Protein AF-A0A353X1M5-F1 (afdb_monomer_lite)

Secondary structure (DSSP, 8-state):
--HHHHHHHHHHHHTSHHHHHHHHHHHHHHHHHHHHHHHHHHHHHHTTSSPPPTT-GGGT-GGGGGHHHHHHHHHHHHHHHHHHTTS-HHHHHHHHHHHHHHHHHHHHHHHHTT----TTTTTT-HHHHHHHHHHHHHHHHHHHHHHHHHHHHHHHHHHHHHHHHHHHHHHTS----

pLDDT: mean 77.92, std 10.85, range [46.09, 96.62]

Radius of gyration: 25.02 Å; chains: 1; bounding box: 67×31×88 Å

Foldseek 3Di:
DVVVVVVVVVVCCLLDPVNLVVLVVVLQVVLVVQLVVLLVQLVCVVVVVDPDDPPCLLSPDNLSSNLRSLVSVLVSLVSVLVSCVVPDPVVNVVSVVVSVVSVLVSVLSNLVSVQDPPPVCNCVDPSNVVSVVSVVVVVVVVVVVVVVVVVVVVVVVVVVVVVVVVVVVVVVDPPPD

Sequence (177 aa):
MKFKAFGRRYYNFLLSEKAQKNSEKWIIIISIASFLIHLGVIALIDLEIILQGSDYDLLADPIAAIYTPFSFILLYEVYLLIYYLPKSITTYIIKQYEIITLIVIRRIFKDLSKLDLTLDAWLLNDFNQQFVADILTTVLLFFFIWLFNRKKAETVSDKMEIEGFSDNLKVFRPSSD

Structure (mmCIF, N/CA/C/O backbone):
data_AF-A0A353X1M5-F1
#
_entry.id   AF-A0A353X1M5-F1
#
loop_
_atom_site.group_PDB
_atom_site.id
_atom_site.type_symbol
_atom_site.label_atom_id
_atom_site.label_alt_id
_atom_site.label_comp_id
_atom_site.label_asym_id
_atom_site.label_entity_id
_atom_site.label_seq_id
_atom_site.pdbx_PDB_ins_code
_atom_site.Cartn_x
_atom_site.Cartn_y
_atom_site.Cartn_z
_atom_site.occupancy
_atom_site.B_iso_or_equiv
_atom_site.auth_seq_id
_atom_site.auth_comp_id
_atom_site.auth_asym_id
_atom_site.auth_atom_id
_atom_site.pdbx_PDB_model_num
ATOM 1 N N . MET A 1 1 ? -43.517 -0.874 -0.585 1.00 49.97 1 MET A N 1
ATOM 2 C CA . MET A 1 1 ? -43.089 -1.665 0.600 1.00 49.97 1 MET A CA 1
ATOM 3 C C . MET A 1 1 ? -42.042 -2.762 0.316 1.00 49.97 1 MET A C 1
ATOM 5 O O . MET A 1 1 ? -41.284 -3.075 1.224 1.00 49.97 1 MET A O 1
ATOM 9 N N . LYS A 1 2 ? -41.919 -3.312 -0.909 1.00 46.09 2 LYS A N 1
ATOM 10 C CA . LYS A 1 2 ? -40.975 -4.413 -1.230 1.00 46.09 2 LYS A CA 1
ATOM 11 C C . LYS A 1 2 ? -39.480 -4.016 -1.306 1.00 46.09 2 LYS A C 1
ATOM 13 O O . LYS A 1 2 ? -38.626 -4.822 -0.957 1.00 46.09 2 LYS A O 1
ATOM 18 N N . PHE A 1 3 ? -39.155 -2.762 -1.639 1.00 48.94 3 PHE A N 1
ATOM 19 C CA . PHE A 1 3 ? -37.763 -2.279 -1.751 1.00 48.94 3 PHE A CA 1
ATOM 20 C C . PHE A 1 3 ? -37.003 -2.239 -0.405 1.00 48.94 3 PHE A C 1
ATOM 22 O O . PHE A 1 3 ? -35.846 -2.641 -0.324 1.00 48.94 3 PHE A O 1
ATOM 29 N N . LYS A 1 4 ? -37.677 -1.853 0.693 1.00 49.34 4 LYS A N 1
ATOM 30 C CA . LYS A 1 4 ? -37.089 -1.835 2.053 1.00 49.34 4 LYS A CA 1
ATOM 31 C C . LYS A 1 4 ? -36.844 -3.238 2.639 1.00 49.34 4 LYS A C 1
ATOM 33 O O . LYS A 1 4 ? -36.096 -3.375 3.605 1.00 49.34 4 LYS A O 1
ATOM 38 N N . ALA A 1 5 ? -37.498 -4.275 2.112 1.00 57.28 5 ALA A N 1
ATOM 39 C CA . ALA A 1 5 ? -37.300 -5.661 2.547 1.00 57.28 5 ALA A CA 1
ATOM 40 C C . ALA A 1 5 ? -36.106 -6.316 1.832 1.00 57.28 5 ALA A C 1
ATOM 42 O O . ALA A 1 5 ? -35.341 -7.042 2.461 1.00 57.28 5 ALA A O 1
ATOM 43 N N . PHE A 1 6 ? -35.904 -5.993 0.549 1.00 5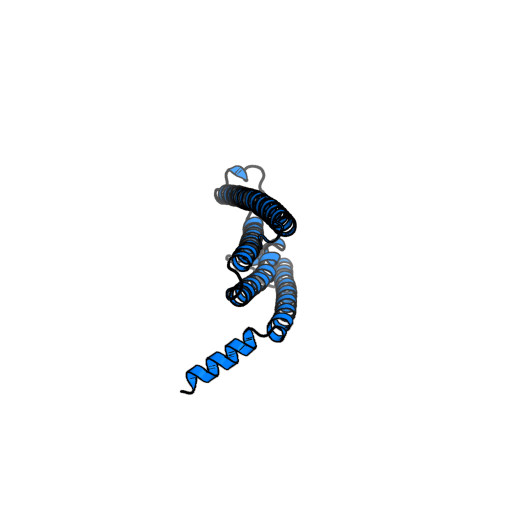5.78 6 PHE A N 1
ATOM 44 C CA . PHE A 1 6 ? -34.761 -6.470 -0.232 1.00 55.78 6 PHE A CA 1
ATOM 45 C C . PHE A 1 6 ? -33.432 -5.921 0.306 1.00 55.78 6 PHE A C 1
ATOM 47 O O . PHE A 1 6 ? -32.512 -6.692 0.568 1.00 55.78 6 PHE A O 1
ATOM 54 N N . GLY A 1 7 ? -33.374 -4.612 0.593 1.00 60.88 7 GLY A N 1
ATOM 55 C CA . GLY A 1 7 ? -32.183 -3.974 1.166 1.00 60.88 7 GLY A CA 1
ATOM 56 C C . GLY A 1 7 ? -31.765 -4.565 2.517 1.00 60.88 7 GLY A C 1
ATOM 57 O O . GLY A 1 7 ? -30.589 -4.832 2.725 1.00 60.88 7 GLY A O 1
ATOM 58 N N . ARG A 1 8 ? -32.723 -4.874 3.406 1.00 59.44 8 ARG A N 1
ATOM 59 C CA . ARG A 1 8 ? -32.434 -5.515 4.705 1.00 59.44 8 ARG A CA 1
ATOM 60 C C . ARG A 1 8 ? -31.914 -6.945 4.574 1.00 59.44 8 ARG A C 1
ATOM 62 O O . ARG A 1 8 ? -31.058 -7.351 5.351 1.00 59.44 8 ARG A O 1
ATOM 69 N N . ARG A 1 9 ? -32.395 -7.705 3.588 1.00 60.50 9 ARG A N 1
ATOM 70 C CA . ARG A 1 9 ? -31.927 -9.077 3.345 1.00 60.50 9 ARG A CA 1
ATOM 71 C C . ARG A 1 9 ? -30.509 -9.097 2.773 1.00 60.50 9 ARG A C 1
ATOM 73 O O . ARG A 1 9 ? -29.708 -9.917 3.205 1.00 60.50 9 ARG A O 1
ATOM 80 N N . TYR A 1 10 ? -30.194 -8.175 1.862 1.00 62.44 10 TYR A N 1
ATOM 81 C CA . TYR A 1 10 ? -28.847 -8.023 1.303 1.00 62.44 10 TYR A CA 1
ATOM 82 C C . TYR A 1 10 ? -27.854 -7.500 2.349 1.00 62.44 10 TYR A C 1
ATOM 84 O O . TYR A 1 10 ? -26.753 -8.023 2.463 1.00 62.44 10 TYR A O 1
ATOM 92 N N . TYR A 1 11 ? -28.276 -6.538 3.173 1.00 63.78 11 TYR A N 1
ATOM 93 C CA . TYR A 1 11 ? -27.485 -5.995 4.279 1.00 63.78 11 TYR A CA 1
ATOM 94 C C . TYR A 1 11 ? -27.126 -7.069 5.316 1.00 63.78 11 TYR A C 1
ATOM 96 O O . TYR A 1 11 ? -25.955 -7.255 5.627 1.00 63.78 11 TYR A O 1
ATOM 104 N N . ASN A 1 12 ? -28.108 -7.852 5.775 1.00 66.50 12 ASN A N 1
ATOM 105 C CA . ASN A 1 12 ? -27.865 -8.929 6.741 1.00 66.50 12 ASN A CA 1
ATOM 106 C C . ASN A 1 12 ? -27.037 -10.080 6.155 1.00 66.50 12 ASN A C 1
ATOM 108 O O . ASN A 1 12 ? -26.335 -10.766 6.891 1.00 66.50 12 ASN A O 1
ATOM 112 N N . PHE A 1 13 ? -27.117 -10.306 4.841 1.00 68.12 13 PHE A N 1
ATOM 113 C CA . PHE A 1 13 ? -26.288 -11.297 4.167 1.00 68.12 13 PHE A CA 1
ATOM 114 C C . PHE A 1 13 ? -24.838 -10.811 4.046 1.00 68.12 13 PHE A C 1
ATOM 116 O O . PHE A 1 13 ? -23.941 -11.519 4.496 1.00 68.12 13 PHE A O 1
ATOM 123 N N . LEU A 1 14 ? -24.614 -9.593 3.534 1.00 67.38 14 LEU A N 1
ATOM 124 C CA . LEU A 1 14 ? -23.284 -8.994 3.349 1.00 67.38 14 LEU A CA 1
ATOM 125 C C . LEU A 1 14 ? -22.546 -8.709 4.665 1.00 67.38 14 LEU A C 1
ATOM 127 O O . LEU A 1 14 ? -21.319 -8.727 4.673 1.00 67.38 14 LEU A O 1
ATOM 131 N N . LEU A 1 15 ? -23.273 -8.461 5.758 1.00 70.44 15 LEU A N 1
ATOM 132 C CA . LEU A 1 15 ? -22.717 -8.185 7.089 1.00 70.44 15 LEU A CA 1
ATOM 133 C C . LEU A 1 15 ? -22.814 -9.372 8.055 1.00 70.44 15 LEU A C 1
ATOM 135 O O . LEU A 1 15 ? -22.679 -9.210 9.266 1.00 70.44 15 LEU A O 1
ATOM 139 N N . SER A 1 16 ? -23.057 -10.578 7.546 1.00 77.75 16 SER A N 1
ATOM 140 C CA . SER A 1 16 ? -22.953 -11.777 8.377 1.00 77.75 16 SER A CA 1
ATOM 141 C C . SER A 1 16 ? -21.488 -12.190 8.541 1.00 77.75 16 SER A C 1
ATOM 143 O O . SER A 1 16 ? -20.713 -12.134 7.586 1.00 77.75 16 SER A O 1
ATOM 145 N N . GLU A 1 17 ? -21.106 -12.687 9.720 1.00 75.81 17 GLU A N 1
ATOM 146 C CA . GLU A 1 17 ? -19.758 -13.246 9.953 1.00 75.81 17 GLU A CA 1
ATOM 147 C C . GLU A 1 17 ? -19.419 -14.370 8.960 1.00 75.81 17 GLU A C 1
ATOM 149 O O . GLU A 1 17 ? -18.279 -14.530 8.524 1.00 75.81 17 GLU A O 1
ATOM 154 N N . LYS A 1 18 ? -20.436 -15.135 8.540 1.00 80.44 18 LYS A N 1
ATOM 155 C CA . LYS A 1 18 ? -20.290 -16.198 7.543 1.00 80.44 18 LYS A CA 1
ATOM 156 C C . LYS A 1 18 ? -19.959 -15.645 6.153 1.00 80.44 18 LYS A C 1
ATOM 158 O O . LYS A 1 18 ? -19.133 -16.234 5.459 1.00 80.44 18 LYS A O 1
ATOM 163 N N . ALA A 1 19 ? -20.574 -14.532 5.746 1.00 80.19 19 ALA A N 1
ATOM 164 C CA . ALA A 1 19 ? -20.242 -13.869 4.487 1.00 80.19 19 ALA A CA 1
ATOM 165 C C . ALA A 1 19 ? -18.851 -13.237 4.534 1.00 80.19 19 ALA A C 1
ATOM 167 O O . ALA A 1 19 ? -18.096 -13.428 3.588 1.00 80.19 19 ALA A O 1
ATOM 168 N N . GLN A 1 20 ? -18.484 -12.602 5.650 1.00 82.00 20 GLN A N 1
ATOM 169 C CA . GLN A 1 20 ? -17.148 -12.046 5.862 1.00 82.00 20 GLN A CA 1
ATOM 170 C C . GLN A 1 20 ? -16.068 -13.123 5.675 1.00 82.00 20 GLN A C 1
ATOM 172 O O . GLN A 1 20 ? -15.220 -13.008 4.791 1.00 82.00 20 GLN A O 1
ATOM 177 N N . LYS A 1 21 ? -16.160 -14.234 6.418 1.00 81.31 21 LYS A N 1
ATOM 178 C CA . LYS A 1 21 ? -15.169 -15.322 6.367 1.00 81.31 21 LYS A CA 1
ATOM 179 C C . LYS A 1 21 ? -15.089 -16.000 4.998 1.00 81.31 21 LYS A C 1
ATOM 181 O O . LYS A 1 21 ? -14.018 -16.430 4.571 1.00 81.31 21 LYS A O 1
ATOM 186 N N . ASN A 1 22 ? -16.218 -16.119 4.300 1.00 86.00 22 ASN A N 1
ATOM 187 C CA . ASN A 1 22 ? -16.220 -16.652 2.941 1.00 86.00 22 ASN A CA 1
ATOM 188 C C . ASN A 1 22 ? -15.604 -15.656 1.952 1.00 86.00 22 ASN A C 1
ATOM 190 O O . ASN A 1 22 ? -14.820 -16.068 1.102 1.00 86.00 22 ASN A O 1
ATOM 194 N N . SER A 1 23 ? -15.930 -14.367 2.067 1.00 86.31 23 SER A N 1
ATOM 195 C CA . SER A 1 23 ? -15.394 -13.320 1.192 1.00 86.31 23 SER A CA 1
ATOM 196 C C . SER A 1 23 ? -13.878 -13.168 1.321 1.00 86.31 23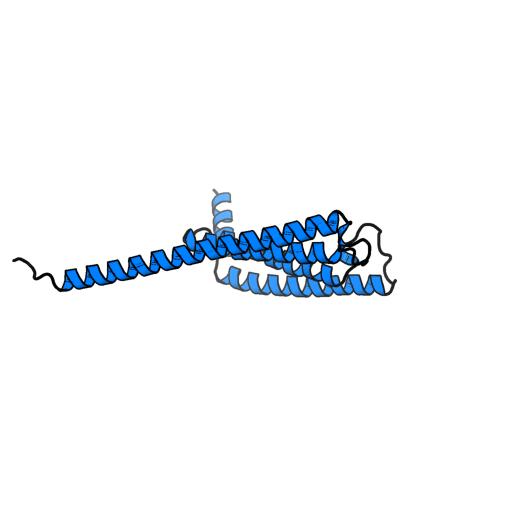 SER A C 1
ATOM 198 O O . SER A 1 23 ? -13.214 -13.002 0.304 1.00 86.31 23 SER A O 1
ATOM 200 N N . GLU A 1 24 ? -13.325 -13.354 2.523 1.00 87.19 24 GLU A N 1
ATOM 201 C CA . GLU A 1 24 ? -11.879 -13.369 2.770 1.00 87.19 24 GLU A CA 1
ATOM 202 C C . GLU A 1 24 ? -11.168 -14.465 1.968 1.00 87.19 24 GLU A C 1
ATOM 204 O O . GLU A 1 24 ? -10.184 -14.227 1.271 1.00 87.19 24 GLU A O 1
ATOM 209 N N . LYS A 1 25 ? -11.703 -15.689 2.007 1.00 89.50 25 LYS A N 1
ATOM 210 C CA . LYS A 1 25 ? -11.126 -16.804 1.249 1.00 89.50 25 LYS A CA 1
ATOM 211 C C . LYS A 1 25 ? -11.181 -16.542 -0.249 1.00 89.50 25 LYS A C 1
ATOM 213 O O . LYS A 1 25 ? -10.201 -16.779 -0.949 1.00 89.50 25 LYS A O 1
ATOM 218 N N . TRP A 1 26 ? -12.320 -16.053 -0.736 1.00 93.06 26 TRP A N 1
ATOM 219 C CA . TRP A 1 26 ? -12.495 -15.775 -2.157 1.00 93.06 26 TRP A CA 1
ATOM 220 C C . TRP A 1 26 ? -11.583 -14.655 -2.639 1.00 93.06 26 TRP A C 1
ATOM 222 O O . TRP A 1 26 ? -10.977 -14.817 -3.695 1.00 93.06 26 TRP A O 1
ATOM 232 N N . ILE A 1 27 ? -11.428 -13.565 -1.879 1.00 92.12 27 ILE A N 1
ATOM 233 C CA . ILE A 1 27 ? -10.541 -12.481 -2.305 1.00 92.12 27 ILE A CA 1
ATOM 234 C C . ILE A 1 27 ? -9.087 -12.941 -2.354 1.00 92.12 27 ILE A C 1
ATOM 236 O O . ILE A 1 27 ? -8.414 -12.643 -3.330 1.00 92.12 27 ILE A O 1
ATOM 240 N N . ILE A 1 28 ? -8.621 -13.736 -1.385 1.00 91.38 28 ILE A N 1
ATOM 241 C CA . ILE A 1 28 ? -7.246 -14.254 -1.386 1.00 91.38 28 ILE A CA 1
ATOM 242 C C . ILE A 1 28 ? -7.014 -15.150 -2.607 1.00 91.38 28 ILE A C 1
ATOM 244 O O . ILE A 1 28 ? -6.004 -15.007 -3.295 1.00 91.38 28 ILE A O 1
ATOM 248 N N . ILE A 1 29 ? -7.962 -16.040 -2.916 1.00 95.00 29 ILE A N 1
ATOM 249 C CA . ILE A 1 29 ? -7.881 -16.908 -4.099 1.00 95.00 29 ILE A CA 1
ATOM 250 C C . ILE A 1 29 ? -7.840 -16.070 -5.381 1.00 95.00 29 ILE A C 1
ATOM 252 O O . ILE A 1 29 ? -6.991 -16.314 -6.236 1.00 95.00 29 ILE A O 1
ATOM 256 N N . ILE A 1 30 ? -8.720 -15.072 -5.507 1.00 95.38 30 ILE A N 1
ATOM 257 C CA . ILE A 1 30 ? -8.763 -14.174 -6.670 1.00 95.38 30 ILE A CA 1
ATOM 258 C C . ILE A 1 30 ? -7.460 -13.379 -6.781 1.00 95.38 30 ILE A C 1
ATOM 260 O O . ILE A 1 30 ? -6.899 -13.301 -7.870 1.00 95.38 30 ILE A O 1
ATOM 264 N N . SER A 1 31 ? -6.934 -12.851 -5.675 1.00 93.81 31 SER A N 1
ATOM 265 C CA . SER A 1 31 ? -5.650 -12.151 -5.631 1.00 93.81 31 SER A CA 1
ATOM 266 C C . SER A 1 31 ? -4.523 -13.038 -6.150 1.00 93.81 31 SER A C 1
ATOM 268 O O . SER A 1 31 ? -3.826 -12.640 -7.080 1.00 93.81 31 SER A O 1
ATOM 270 N N . ILE A 1 32 ? -4.377 -14.257 -5.627 1.00 94.75 32 ILE A N 1
ATOM 271 C CA . ILE A 1 32 ? -3.322 -15.186 -6.056 1.00 94.75 32 ILE A CA 1
ATOM 272 C C . ILE A 1 32 ? -3.495 -15.567 -7.529 1.00 94.75 32 ILE A C 1
ATOM 274 O O . ILE A 1 32 ? -2.542 -15.484 -8.298 1.00 94.75 32 ILE A O 1
ATOM 278 N N . ALA A 1 33 ? -4.707 -15.937 -7.946 1.00 96.62 33 ALA A N 1
ATOM 279 C CA . ALA A 1 33 ? -4.980 -16.296 -9.335 1.00 96.62 33 ALA A CA 1
ATOM 280 C C . ALA A 1 33 ? -4.666 -15.132 -10.284 1.00 96.62 33 ALA A C 1
ATOM 282 O O . ALA A 1 33 ? -4.004 -15.322 -11.300 1.00 96.62 33 ALA A O 1
ATOM 283 N N . SER A 1 34 ? -5.081 -13.917 -9.928 1.00 94.81 34 SER A N 1
ATOM 284 C CA . SER A 1 34 ? -4.820 -12.720 -10.725 1.00 94.81 34 SER A CA 1
ATOM 285 C C . SER A 1 34 ? -3.333 -12.377 -10.813 1.00 94.81 34 SER A C 1
ATOM 287 O O . SER A 1 34 ? -2.884 -11.956 -11.872 1.00 94.81 34 SER A O 1
ATOM 289 N N . PHE A 1 35 ? -2.560 -12.608 -9.747 1.00 94.12 35 PHE A N 1
ATOM 290 C CA . PHE A 1 35 ? -1.109 -12.436 -9.748 1.00 94.12 35 PHE A CA 1
ATOM 291 C C . PHE A 1 35 ? -0.421 -13.420 -10.694 1.00 94.12 35 PHE A C 1
ATOM 293 O O . PHE A 1 35 ? 0.395 -13.015 -11.517 1.00 94.12 35 PHE A O 1
ATOM 300 N N . LEU A 1 36 ? -0.795 -14.701 -10.620 1.00 95.94 36 LEU A N 1
ATOM 301 C CA . LEU A 1 36 ? -0.244 -15.741 -11.490 1.00 95.94 36 LEU A CA 1
ATOM 302 C C . LEU A 1 36 ? -0.604 -15.505 -12.958 1.00 95.94 36 LEU A C 1
ATOM 304 O O . LEU A 1 36 ? 0.248 -15.664 -13.825 1.00 95.94 36 LEU A O 1
ATOM 308 N N . ILE A 1 37 ? -1.844 -15.096 -13.236 1.00 94.81 37 ILE A N 1
ATOM 309 C CA . ILE A 1 37 ? -2.271 -14.732 -14.591 1.00 94.81 37 ILE A CA 1
ATOM 310 C C . ILE A 1 37 ? -1.467 -13.530 -15.088 1.00 94.81 37 ILE A C 1
ATOM 312 O O . ILE A 1 37 ? -0.977 -13.568 -16.210 1.00 94.81 37 ILE A O 1
ATOM 316 N N . HIS A 1 38 ? -1.293 -12.492 -14.266 1.00 93.56 38 HIS A N 1
ATOM 317 C CA . HIS A 1 38 ? -0.519 -11.310 -14.644 1.00 93.56 38 HIS A CA 1
ATOM 318 C C . HIS A 1 38 ? 0.933 -11.678 -14.979 1.00 93.56 38 HIS A C 1
ATOM 320 O O . HIS A 1 38 ? 1.404 -11.343 -16.061 1.00 93.56 38 HIS A O 1
ATOM 326 N N . LEU A 1 39 ? 1.608 -12.447 -14.119 1.00 93.12 39 LEU A N 1
ATOM 327 C CA . LEU A 1 39 ? 2.954 -12.957 -14.404 1.00 93.12 39 LEU A CA 1
ATOM 328 C C . LEU A 1 39 ? 2.998 -13.824 -15.664 1.00 93.12 39 LEU A C 1
ATOM 330 O O . LEU A 1 39 ? 3.932 -13.709 -16.448 1.00 93.12 39 LEU A O 1
ATOM 334 N N . GLY A 1 40 ? 1.986 -14.666 -15.877 1.00 92.62 40 GLY A N 1
ATOM 335 C CA . GLY A 1 40 ? 1.867 -15.466 -17.092 1.00 92.62 40 GLY A CA 1
ATOM 336 C C . GLY A 1 40 ? 1.787 -14.599 -18.347 1.00 92.62 40 GLY A C 1
ATOM 337 O O . GLY A 1 40 ? 2.441 -14.907 -19.335 1.00 92.62 40 GLY A O 1
ATOM 338 N N . VAL A 1 41 ? 1.042 -13.492 -18.306 1.00 90.75 41 VAL A N 1
ATOM 339 C CA . VAL A 1 41 ? 0.968 -12.538 -19.423 1.00 90.75 41 VAL A CA 1
ATOM 340 C C . VAL A 1 41 ? 2.318 -11.864 -19.668 1.00 90.75 41 VAL A C 1
ATOM 342 O O . VAL A 1 41 ? 2.735 -11.801 -20.819 1.00 90.75 41 VAL A O 1
ATOM 345 N N . ILE A 1 42 ? 3.017 -11.421 -18.617 1.00 89.50 42 ILE A N 1
ATOM 346 C CA . ILE A 1 42 ? 4.360 -10.825 -18.742 1.00 89.50 42 ILE A CA 1
ATOM 347 C C . ILE A 1 42 ? 5.331 -11.835 -19.364 1.00 89.50 42 ILE A C 1
ATOM 349 O O . ILE A 1 42 ? 5.986 -11.530 -20.352 1.00 89.50 42 ILE A O 1
ATOM 353 N N . ALA A 1 43 ? 5.335 -13.081 -18.883 1.00 90.44 43 ALA A N 1
ATOM 354 C CA . ALA A 1 43 ? 6.178 -14.136 -19.439 1.00 90.44 43 ALA A CA 1
ATOM 355 C C . ALA A 1 43 ? 5.871 -14.432 -20.920 1.00 90.44 43 ALA A C 1
ATOM 357 O O . ALA A 1 43 ? 6.778 -14.730 -21.689 1.00 90.44 43 ALA A O 1
ATOM 358 N N . LEU A 1 44 ? 4.605 -14.353 -21.345 1.00 90.38 44 LEU A N 1
ATOM 359 C CA . LEU A 1 44 ? 4.238 -14.513 -22.758 1.00 90.38 44 LEU A CA 1
ATOM 360 C C . LEU A 1 44 ? 4.711 -13.338 -23.629 1.00 90.38 44 LEU A C 1
ATOM 362 O O . LEU A 1 44 ? 5.007 -13.551 -24.806 1.00 90.38 44 LEU A O 1
ATOM 366 N N . ILE A 1 45 ? 4.772 -12.126 -23.073 1.00 88.25 45 ILE A N 1
ATOM 367 C CA . ILE A 1 45 ? 5.323 -10.942 -23.746 1.00 88.25 45 ILE A CA 1
ATOM 368 C C . ILE A 1 45 ? 6.846 -11.070 -23.871 1.00 88.25 45 ILE A C 1
ATOM 370 O O . ILE A 1 45 ? 7.368 -10.903 -24.970 1.00 88.25 45 ILE A O 1
ATOM 374 N N . ASP A 1 46 ? 7.540 -11.460 -22.798 1.00 86.06 46 ASP A N 1
ATOM 375 C CA . ASP A 1 46 ? 8.999 -11.664 -22.793 1.00 86.06 46 ASP A CA 1
ATOM 376 C C . ASP A 1 46 ? 9.455 -12.767 -23.764 1.00 86.06 46 ASP A C 1
ATOM 378 O O . ASP A 1 46 ? 10.568 -12.731 -24.284 1.00 86.06 46 ASP A O 1
ATOM 382 N N . LEU A 1 47 ? 8.596 -13.757 -24.031 1.00 89.06 47 LEU A N 1
ATOM 383 C CA . LEU A 1 47 ? 8.834 -14.819 -25.017 1.00 89.06 47 LEU A CA 1
ATOM 384 C C . LEU A 1 47 ? 8.496 -14.406 -26.462 1.00 89.06 47 LEU A C 1
ATOM 386 O O . LEU A 1 47 ? 8.513 -15.260 -27.349 1.00 89.06 47 LEU A O 1
ATOM 390 N N . GLU A 1 48 ? 8.135 -13.141 -26.696 1.00 85.12 48 GLU A N 1
ATOM 391 C CA . GLU A 1 48 ? 7.694 -12.590 -27.988 1.00 85.12 48 GLU A CA 1
ATOM 392 C C . GLU A 1 48 ? 6.473 -13.316 -28.599 1.00 85.12 48 GLU A C 1
ATOM 394 O O . GLU A 1 48 ? 6.170 -13.179 -29.785 1.00 85.12 48 GLU A O 1
ATOM 399 N N . ILE A 1 49 ? 5.724 -14.080 -27.792 1.00 85.00 49 ILE A N 1
ATOM 400 C CA . ILE A 1 49 ? 4.505 -14.787 -28.227 1.00 85.00 49 ILE A CA 1
ATOM 401 C C . ILE A 1 49 ? 3.362 -13.784 -28.432 1.00 85.00 49 ILE A C 1
ATOM 403 O O . ILE A 1 49 ? 2.497 -13.973 -29.292 1.00 85.00 49 ILE A O 1
ATOM 407 N N . ILE A 1 50 ? 3.351 -12.716 -27.632 1.00 81.06 50 ILE A N 1
ATOM 408 C CA . ILE A 1 50 ? 2.387 -11.616 -27.690 1.00 81.06 50 ILE A CA 1
ATOM 409 C C . ILE A 1 50 ? 3.161 -10.322 -27.949 1.00 81.06 50 ILE A C 1
ATOM 411 O O . ILE A 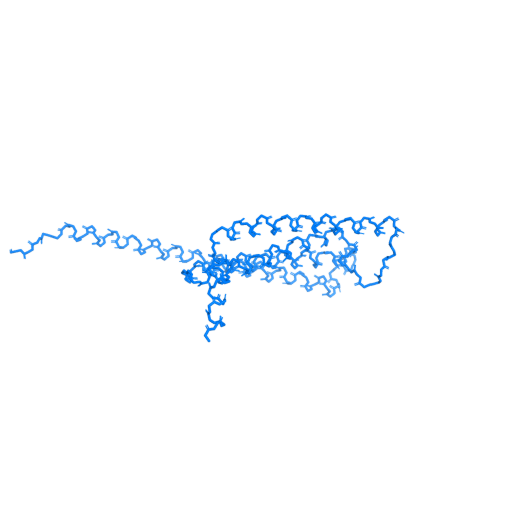1 50 ? 4.112 -10.015 -27.238 1.00 81.06 50 ILE A O 1
ATOM 415 N N . LEU A 1 51 ? 2.735 -9.538 -28.942 1.00 74.44 51 LEU A N 1
ATOM 416 C CA . LEU A 1 51 ? 3.324 -8.225 -29.209 1.00 74.44 51 LEU A CA 1
ATOM 417 C C . LEU A 1 51 ? 2.964 -7.245 -28.086 1.00 74.44 51 LEU A C 1
ATOM 419 O O . LEU A 1 51 ? 1.784 -7.034 -27.789 1.00 74.44 51 LEU A O 1
ATOM 423 N N . GLN A 1 52 ? 3.979 -6.618 -27.493 1.00 68.88 52 GLN A N 1
ATOM 424 C CA . GLN A 1 52 ? 3.785 -5.545 -26.528 1.00 68.88 52 GLN A CA 1
ATOM 425 C C . GLN A 1 52 ? 3.210 -4.311 -27.241 1.00 68.88 52 GLN A C 1
ATOM 427 O O . GLN A 1 52 ? 3.818 -3.759 -28.156 1.00 68.88 52 GLN A O 1
ATOM 432 N N . GLY A 1 53 ? 2.020 -3.872 -26.827 1.00 65.00 53 GLY A N 1
ATOM 433 C CA . GLY A 1 53 ? 1.521 -2.545 -27.188 1.00 65.00 53 GLY A CA 1
ATOM 434 C C . GLY A 1 53 ? 2.305 -1.469 -26.434 1.00 65.00 53 GLY A C 1
ATOM 435 O O . GLY A 1 53 ? 2.633 -1.662 -25.266 1.00 65.00 53 GLY A O 1
ATOM 436 N N . SER A 1 54 ? 2.564 -0.329 -27.073 1.00 57.88 54 SER A N 1
ATOM 437 C CA . SER A 1 54 ? 3.405 0.764 -26.553 1.00 57.88 54 SER A CA 1
ATOM 438 C C . SER A 1 54 ? 2.917 1.441 -25.260 1.00 57.88 54 SER A C 1
ATOM 440 O O . SER A 1 54 ? 3.641 2.266 -24.722 1.00 57.88 54 SER A O 1
ATOM 442 N N . ASP A 1 55 ? 1.726 1.105 -24.754 1.00 60.84 55 ASP A N 1
ATOM 443 C CA . ASP A 1 55 ? 1.065 1.818 -23.647 1.00 60.84 55 ASP A CA 1
ATOM 444 C C . ASP A 1 55 ? 0.958 1.022 -22.329 1.00 60.84 55 ASP A C 1
ATOM 446 O O . ASP A 1 55 ? 0.346 1.492 -21.365 1.00 60.84 55 ASP A O 1
ATOM 450 N N . TYR A 1 56 ? 1.507 -0.196 -22.247 1.00 68.56 56 TYR A N 1
ATOM 451 C CA . TYR A 1 56 ? 1.261 -1.084 -21.102 1.00 68.56 56 TYR A CA 1
ATOM 452 C C . TYR A 1 56 ? 2.462 -1.227 -20.152 1.00 68.56 56 TYR A C 1
ATOM 454 O O . TYR A 1 56 ? 3.010 -2.317 -20.002 1.00 68.56 56 TYR A O 1
ATOM 462 N N . ASP A 1 57 ? 2.795 -0.154 -19.422 1.00 72.81 57 ASP A N 1
ATOM 463 C CA . ASP A 1 57 ? 3.850 -0.137 -18.382 1.00 72.81 57 ASP A CA 1
ATOM 464 C C . ASP A 1 57 ? 3.691 -1.240 -17.318 1.00 72.81 57 ASP A C 1
ATOM 466 O O . ASP A 1 57 ? 4.665 -1.736 -16.766 1.00 72.81 57 ASP A O 1
ATOM 470 N N . LEU A 1 58 ? 2.450 -1.634 -17.003 1.00 73.69 58 LEU A N 1
ATOM 471 C CA . LEU A 1 58 ? 2.170 -2.662 -15.991 1.00 73.69 58 LEU A CA 1
ATOM 472 C C . LEU A 1 58 ? 2.509 -4.082 -16.460 1.00 73.69 58 LEU A C 1
ATOM 474 O O . LEU A 1 58 ? 2.637 -4.968 -15.625 1.00 73.69 58 LEU A O 1
ATOM 478 N N . LEU A 1 59 ? 2.619 -4.290 -17.774 1.00 79.94 59 LEU A N 1
ATOM 479 C CA . LEU A 1 59 ? 2.953 -5.579 -18.379 1.00 79.94 59 LEU A CA 1
ATOM 480 C C . LEU A 1 59 ? 4.439 -5.676 -18.757 1.00 79.94 59 LEU A C 1
ATOM 482 O O . LEU A 1 59 ? 4.847 -6.696 -19.300 1.00 79.94 59 LEU A O 1
ATOM 486 N N . ALA A 1 60 ? 5.222 -4.622 -18.506 1.00 76.81 60 ALA A N 1
ATOM 487 C CA . ALA A 1 60 ? 6.627 -4.540 -18.897 1.00 76.81 60 ALA A CA 1
ATOM 488 C C . ALA A 1 60 ? 7.593 -5.063 -17.822 1.00 76.81 60 ALA A C 1
ATOM 490 O O . ALA A 1 60 ? 8.703 -5.462 -18.150 1.00 76.81 60 ALA A O 1
ATOM 491 N N . ASP A 1 61 ? 7.190 -5.052 -16.547 1.00 82.94 61 ASP A N 1
ATOM 492 C CA . ASP A 1 61 ? 8.063 -5.421 -15.431 1.00 82.94 61 ASP A CA 1
ATOM 493 C C . ASP A 1 61 ? 7.380 -6.461 -14.518 1.00 82.94 61 ASP A C 1
ATOM 495 O O . ASP A 1 61 ? 6.279 -6.211 -14.014 1.00 82.94 61 ASP A O 1
ATOM 499 N N . PRO A 1 62 ? 8.017 -7.612 -14.233 1.00 85.88 62 PRO A N 1
ATOM 500 C CA . PRO A 1 62 ? 7.501 -8.617 -13.300 1.00 85.88 62 PRO A CA 1
ATOM 501 C C . PRO A 1 62 ? 7.164 -8.078 -11.898 1.00 85.88 62 PRO A C 1
ATOM 503 O O . PRO A 1 62 ? 6.252 -8.586 -11.240 1.00 85.88 62 PRO A O 1
ATOM 506 N N . ILE A 1 63 ? 7.860 -7.039 -11.430 1.00 84.88 63 ILE A N 1
ATOM 507 C CA . ILE A 1 63 ? 7.601 -6.355 -10.156 1.00 84.88 63 ILE A CA 1
ATOM 508 C C . ILE A 1 63 ? 6.229 -5.669 -10.191 1.00 84.88 63 ILE A C 1
ATOM 510 O O . ILE A 1 63 ? 5.505 -5.684 -9.188 1.00 84.88 63 ILE A O 1
ATOM 514 N N . ALA A 1 64 ? 5.812 -5.145 -11.349 1.00 86.12 64 ALA A N 1
ATOM 515 C CA . ALA A 1 64 ? 4.504 -4.518 -11.525 1.00 86.12 64 ALA A CA 1
ATOM 516 C C . ALA A 1 64 ? 3.348 -5.507 -11.315 1.00 86.12 64 ALA A C 1
ATOM 518 O O . ALA A 1 64 ? 2.264 -5.097 -10.888 1.00 86.12 64 ALA A O 1
ATOM 519 N N . ALA A 1 65 ? 3.562 -6.813 -11.520 1.00 90.31 65 ALA A N 1
ATOM 520 C CA . ALA A 1 65 ? 2.525 -7.826 -11.323 1.00 90.31 65 ALA A CA 1
ATOM 521 C C . ALA A 1 65 ? 1.979 -7.840 -9.886 1.00 90.31 65 ALA A C 1
ATOM 523 O O . ALA A 1 65 ? 0.805 -8.159 -9.683 1.00 90.31 65 ALA A O 1
ATOM 524 N N . ILE A 1 66 ? 2.782 -7.423 -8.894 1.00 90.06 66 ILE A N 1
ATOM 525 C CA . ILE A 1 66 ? 2.389 -7.295 -7.479 1.00 90.06 66 ILE A CA 1
ATOM 526 C C . ILE A 1 66 ? 1.238 -6.287 -7.302 1.00 90.06 66 ILE A C 1
ATOM 528 O O . ILE A 1 66 ? 0.409 -6.432 -6.401 1.00 90.06 66 ILE A O 1
ATOM 532 N N . TYR A 1 67 ? 1.092 -5.306 -8.194 1.00 88.94 67 TYR A N 1
ATOM 533 C CA . TYR A 1 67 ? 0.000 -4.329 -8.146 1.00 88.94 67 TYR A CA 1
ATOM 534 C C . TYR A 1 67 ? -1.396 -4.976 -8.185 1.00 88.94 67 TYR A C 1
ATOM 536 O O . TYR A 1 67 ? -2.338 -4.501 -7.537 1.00 88.94 67 TYR A O 1
ATOM 544 N N . THR A 1 68 ? -1.553 -6.068 -8.931 1.00 91.69 68 THR A N 1
ATOM 545 C CA . THR A 1 68 ? -2.847 -6.724 -9.154 1.00 91.69 68 THR A CA 1
ATOM 546 C C . THR A 1 68 ? -3.394 -7.456 -7.923 1.00 91.69 68 THR A C 1
ATOM 548 O O . THR A 1 68 ? -4.505 -7.107 -7.511 1.00 91.69 68 THR A O 1
ATOM 551 N N . PRO A 1 69 ? -2.671 -8.384 -7.258 1.00 90.69 69 PRO A N 1
ATOM 552 C CA . PRO A 1 69 ? -3.160 -9.019 -6.034 1.00 90.69 69 PRO A CA 1
ATOM 553 C C . PRO A 1 69 ? -3.430 -8.001 -4.922 1.00 90.69 69 PRO A C 1
ATOM 555 O O . PRO A 1 69 ? -4.450 -8.115 -4.239 1.00 90.69 69 PRO A O 1
ATOM 558 N N . PHE A 1 70 ? -2.578 -6.976 -4.782 1.00 88.00 70 PHE A N 1
ATOM 559 C CA . PHE A 1 70 ? -2.766 -5.900 -3.804 1.00 88.00 70 PHE A CA 1
ATOM 560 C C . PHE A 1 70 ? -4.037 -5.082 -4.071 1.00 88.00 70 PHE A C 1
ATOM 562 O O . PHE A 1 70 ? -4.716 -4.686 -3.129 1.00 88.00 70 PHE A O 1
ATOM 569 N N . SER A 1 71 ? -4.411 -4.862 -5.336 1.00 89.12 71 SER A N 1
ATOM 570 C CA . SER A 1 71 ? -5.649 -4.149 -5.690 1.00 89.12 71 SER A CA 1
ATOM 571 C C . SER A 1 71 ? -6.910 -4.904 -5.247 1.00 89.12 71 SER A C 1
ATOM 573 O O . SER A 1 71 ? -7.867 -4.287 -4.780 1.00 89.12 71 SER A O 1
ATOM 575 N N . PHE A 1 72 ? -6.910 -6.234 -5.354 1.00 91.62 72 PHE A N 1
ATOM 576 C CA . PHE A 1 72 ? -8.013 -7.067 -4.869 1.00 91.62 72 PHE A CA 1
ATOM 577 C C . PHE A 1 72 ? -8.087 -7.081 -3.339 1.00 91.62 72 PHE A C 1
ATOM 579 O O . PHE A 1 72 ? -9.169 -6.892 -2.782 1.00 91.62 72 PHE A O 1
ATOM 586 N N . ILE A 1 73 ? -6.945 -7.208 -2.655 1.00 89.25 73 ILE A N 1
ATOM 587 C CA . ILE A 1 73 ? -6.892 -7.127 -1.186 1.00 89.25 73 ILE A CA 1
ATOM 588 C C . ILE A 1 73 ? -7.400 -5.755 -0.717 1.00 89.25 73 ILE A C 1
ATOM 590 O O . ILE A 1 73 ? -8.201 -5.683 0.209 1.00 89.25 73 ILE A O 1
ATOM 594 N N . LEU A 1 74 ? -7.035 -4.671 -1.410 1.00 86.56 74 LEU A N 1
ATOM 595 C CA . LEU A 1 74 ? -7.506 -3.322 -1.100 1.00 86.56 74 LEU A CA 1
ATOM 596 C C . LEU A 1 74 ? -9.032 -3.189 -1.164 1.00 86.56 74 LEU A C 1
ATOM 598 O O . LEU A 1 74 ? -9.641 -2.593 -0.276 1.00 86.56 74 LEU A O 1
ATOM 602 N N . LEU A 1 75 ? -9.657 -3.739 -2.207 1.00 87.25 75 LEU A N 1
ATOM 603 C CA . LEU A 1 75 ? -11.114 -3.735 -2.337 1.00 87.25 75 LEU A CA 1
ATOM 604 C C . LEU A 1 75 ? -11.777 -4.449 -1.150 1.00 87.25 75 LEU A C 1
ATOM 606 O O . LEU A 1 75 ? -12.798 -3.987 -0.635 1.00 87.25 75 LEU A O 1
ATOM 610 N N . TYR A 1 76 ? -11.181 -5.552 -0.698 1.00 88.38 76 TYR A N 1
ATOM 611 C CA . TYR A 1 76 ? -11.658 -6.283 0.469 1.00 88.38 76 TYR A CA 1
ATOM 612 C C . TYR A 1 76 ? -11.472 -5.511 1.777 1.00 88.38 76 TYR A C 1
ATOM 614 O O . TYR A 1 76 ? -12.382 -5.503 2.605 1.00 88.38 76 TYR A O 1
ATOM 622 N N . GLU A 1 77 ? -10.362 -4.799 1.949 1.00 85.69 77 GLU A N 1
ATOM 623 C CA . GLU A 1 77 ? -10.162 -3.951 3.127 1.00 85.69 77 GLU A CA 1
ATOM 624 C C . GLU A 1 77 ? -11.201 -2.818 3.197 1.00 85.69 77 GLU A C 1
ATOM 626 O O . GLU A 1 77 ? -11.776 -2.560 4.255 1.00 85.69 77 GLU A O 1
ATOM 631 N N . VAL A 1 78 ? -11.551 -2.194 2.064 1.00 85.56 78 VAL A N 1
ATOM 632 C CA . VAL A 1 78 ? -12.652 -1.211 2.005 1.00 85.56 78 VAL A CA 1
ATOM 633 C C . VAL A 1 78 ? -14.002 -1.859 2.349 1.00 85.56 78 VAL A C 1
ATOM 635 O O . VAL A 1 78 ? -14.810 -1.257 3.062 1.00 85.56 78 VAL A O 1
ATOM 638 N N . TYR A 1 79 ? -14.253 -3.095 1.904 1.00 85.00 79 TYR A N 1
ATOM 639 C CA . TYR A 1 79 ? -15.437 -3.862 2.314 1.00 85.00 79 TYR A CA 1
ATOM 640 C C . TYR A 1 79 ? -15.469 -4.102 3.833 1.00 85.00 79 TYR A C 1
ATOM 642 O O . TYR A 1 79 ? -16.493 -3.842 4.472 1.00 85.00 79 TYR A O 1
ATOM 650 N N . LEU A 1 80 ? -14.352 -4.536 4.426 1.00 79.06 80 LEU A N 1
ATOM 651 C CA . LEU A 1 80 ? -14.232 -4.723 5.872 1.00 79.06 80 LEU A CA 1
ATOM 652 C C . LEU A 1 80 ? -14.453 -3.414 6.623 1.00 79.06 80 LEU A C 1
ATOM 654 O O . LEU A 1 80 ? -15.111 -3.407 7.659 1.00 79.06 80 LEU A O 1
ATOM 658 N N . LEU A 1 81 ? -13.967 -2.293 6.098 1.00 76.00 81 LEU A N 1
ATOM 659 C CA . LEU A 1 81 ? -14.195 -0.989 6.702 1.00 76.00 81 LEU A CA 1
ATOM 660 C C . LEU A 1 81 ? -15.685 -0.655 6.783 1.00 76.00 81 LEU A C 1
ATOM 662 O O . LEU A 1 81 ? -16.150 -0.250 7.843 1.00 76.00 81 LEU A O 1
ATOM 666 N N . ILE A 1 82 ? -16.445 -0.873 5.706 1.00 80.56 82 ILE A N 1
ATOM 667 C CA . ILE A 1 82 ? -17.906 -0.683 5.703 1.00 80.56 82 ILE A CA 1
ATOM 668 C C . ILE A 1 82 ? -18.571 -1.625 6.719 1.00 80.56 82 ILE A C 1
ATOM 670 O O . ILE A 1 82 ? -19.501 -1.221 7.419 1.00 80.56 82 ILE A O 1
ATOM 674 N N . TYR A 1 83 ? -18.069 -2.856 6.850 1.00 78.00 83 TYR A N 1
ATOM 675 C CA . TYR A 1 83 ? -18.529 -3.824 7.849 1.00 78.00 83 TYR A CA 1
ATOM 676 C C . TYR A 1 83 ? -18.228 -3.395 9.297 1.00 78.00 83 TYR A C 1
ATOM 678 O O . TYR A 1 83 ? -19.044 -3.621 10.195 1.00 78.00 83 TYR A O 1
ATOM 686 N N . TYR A 1 84 ? -17.080 -2.759 9.540 1.00 72.69 84 TYR A N 1
ATOM 687 C CA . TYR A 1 84 ? -16.645 -2.292 10.859 1.00 72.69 84 TYR A CA 1
ATOM 688 C C . TYR A 1 84 ? -17.101 -0.865 11.197 1.00 72.69 84 TYR A C 1
ATOM 690 O O . TYR A 1 84 ? -17.051 -0.490 12.365 1.00 72.69 84 TYR A O 1
ATOM 698 N N . LEU A 1 85 ? -17.608 -0.101 10.226 1.00 71.00 85 LEU A N 1
ATOM 699 C CA . LEU A 1 85 ? -18.148 1.254 10.388 1.00 71.00 85 LEU A CA 1
ATOM 700 C C . LEU A 1 85 ? -19.224 1.400 11.486 1.00 71.00 85 LEU A C 1
ATOM 702 O O . LEU A 1 85 ? -19.176 2.394 12.204 1.00 71.00 85 LEU A O 1
ATOM 706 N N . PRO A 1 86 ? -20.170 0.456 11.685 1.00 66.19 86 PRO A N 1
ATOM 707 C CA . PRO A 1 86 ? -21.124 0.533 12.795 1.00 66.19 86 PRO A CA 1
ATOM 708 C C . PRO A 1 86 ? -20.524 0.162 14.164 1.00 66.19 86 PRO A C 1
ATOM 710 O O . PRO A 1 86 ? -21.221 0.257 15.174 1.00 66.19 86 PRO A O 1
ATOM 713 N N . LYS A 1 87 ? -19.266 -0.297 14.224 1.00 66.25 87 LYS A N 1
ATOM 714 C CA . LYS A 1 87 ? -18.548 -0.567 15.482 1.00 66.25 87 LYS A CA 1
ATOM 715 C C . LYS A 1 87 ? -17.837 0.715 15.953 1.00 66.25 87 LYS A C 1
ATOM 717 O O . LYS A 1 87 ? -17.932 1.755 15.313 1.00 66.25 87 LYS A O 1
ATOM 722 N N . SER A 1 88 ? -17.177 0.686 17.114 1.00 73.44 88 SER A N 1
ATOM 723 C CA . SER A 1 88 ? -16.602 1.898 17.729 1.00 73.44 88 SER A CA 1
ATOM 724 C C . SER A 1 88 ? -15.719 2.721 16.768 1.00 73.44 88 SER A C 1
ATOM 726 O O . SER A 1 88 ? -14.957 2.158 15.977 1.00 73.44 88 SER A O 1
ATOM 728 N N . ILE A 1 89 ? -15.763 4.057 16.889 1.00 71.94 89 ILE A N 1
ATOM 729 C CA . ILE A 1 89 ? -14.962 4.996 16.075 1.00 71.94 89 ILE A CA 1
ATOM 730 C C . ILE A 1 89 ? -13.463 4.654 16.120 1.00 71.94 89 ILE A C 1
ATOM 732 O O . ILE A 1 89 ? -12.772 4.750 15.110 1.00 71.94 89 ILE A O 1
ATOM 736 N N . THR A 1 90 ? -12.952 4.194 17.265 1.00 70.81 90 THR A N 1
ATOM 737 C CA . THR A 1 90 ? -11.546 3.789 17.414 1.00 70.81 90 THR A CA 1
ATOM 738 C C . THR A 1 90 ? -11.195 2.580 16.546 1.00 70.81 90 THR A C 1
ATOM 740 O O . THR A 1 90 ? -10.168 2.594 15.871 1.00 70.81 90 THR A O 1
ATOM 743 N N . THR A 1 91 ? -12.052 1.553 16.513 1.00 69.12 91 THR A N 1
ATOM 744 C CA . THR A 1 91 ? -11.859 0.366 15.660 1.00 69.12 91 THR A CA 1
ATOM 745 C C . THR A 1 91 ? -11.842 0.745 14.180 1.00 69.12 91 THR A C 1
ATOM 747 O O . THR A 1 91 ? -11.024 0.235 13.417 1.00 69.12 91 THR A O 1
ATOM 750 N N . TYR A 1 92 ? -12.712 1.674 13.787 1.00 72.31 92 TYR A N 1
ATOM 751 C CA . TYR A 1 92 ? -12.778 2.189 12.425 1.00 72.31 92 TYR A CA 1
ATOM 752 C C . TYR A 1 92 ? -11.491 2.924 12.018 1.00 72.31 92 TYR A C 1
ATOM 754 O O . TYR A 1 92 ? -10.913 2.599 10.985 1.00 72.31 92 TYR A O 1
ATOM 762 N N . ILE A 1 93 ? -10.988 3.845 12.849 1.00 72.25 93 ILE A N 1
ATOM 763 C CA . ILE A 1 93 ? -9.746 4.592 12.574 1.00 72.25 93 ILE A CA 1
ATOM 764 C C . ILE A 1 93 ? -8.536 3.654 12.424 1.00 72.25 93 ILE A C 1
ATOM 766 O O . ILE A 1 93 ? -7.722 3.848 11.526 1.00 72.25 93 ILE A O 1
ATOM 770 N N . ILE A 1 94 ? -8.427 2.606 13.249 1.00 71.81 94 ILE A N 1
ATOM 771 C CA . ILE A 1 94 ? -7.347 1.608 13.128 1.00 71.81 94 ILE A CA 1
ATOM 772 C C . ILE A 1 94 ? -7.437 0.865 11.788 1.00 71.81 94 ILE A C 1
ATOM 774 O O . ILE A 1 94 ? -6.437 0.754 11.081 1.00 71.81 94 ILE A O 1
ATOM 778 N N . LYS A 1 95 ? -8.637 0.430 11.386 1.00 75.88 95 LYS A N 1
ATOM 779 C CA . LYS A 1 95 ? -8.844 -0.229 10.087 1.00 75.88 95 LYS A CA 1
ATOM 780 C C . LYS A 1 95 ? -8.559 0.674 8.889 1.00 75.88 95 LYS A C 1
ATOM 782 O O . LYS A 1 95 ? -8.084 0.201 7.862 1.00 75.88 95 LYS A O 1
ATOM 787 N N . GLN A 1 96 ? -8.773 1.980 9.013 1.00 75.19 96 GLN A N 1
ATOM 788 C CA . GLN A 1 96 ? -8.380 2.921 7.965 1.00 75.19 96 GLN A CA 1
ATOM 789 C C . GLN A 1 96 ? -6.864 3.014 7.787 1.00 75.19 96 GLN A C 1
ATOM 791 O O . GLN A 1 96 ? -6.407 3.159 6.655 1.00 75.19 96 GLN A O 1
ATOM 796 N N . TYR A 1 97 ? -6.076 2.900 8.859 1.00 80.06 97 TYR A N 1
ATOM 797 C CA . TYR A 1 97 ? -4.618 2.881 8.734 1.00 80.06 97 TYR A CA 1
ATOM 798 C C . TYR A 1 97 ? -4.110 1.649 7.983 1.00 80.06 97 TYR A C 1
ATOM 800 O O . TYR A 1 97 ? -3.180 1.779 7.189 1.00 80.06 97 TYR A O 1
ATOM 808 N N . GLU A 1 98 ? -4.738 0.485 8.156 1.00 76.75 98 GLU A N 1
ATOM 809 C CA . GLU A 1 98 ? -4.416 -0.715 7.367 1.00 76.75 98 GLU A CA 1
ATOM 810 C C . GLU A 1 98 ? -4.668 -0.477 5.867 1.00 76.75 98 GLU A C 1
ATOM 812 O O . GLU A 1 98 ? -3.787 -0.731 5.045 1.00 76.75 98 GLU A O 1
ATOM 817 N N . ILE A 1 99 ? -5.804 0.135 5.512 1.00 79.06 99 ILE A N 1
ATOM 818 C CA . ILE A 1 99 ? -6.126 0.520 4.127 1.00 79.06 99 ILE A CA 1
ATOM 819 C C . ILE A 1 99 ? -5.117 1.525 3.575 1.00 79.06 99 ILE A C 1
ATOM 821 O O . ILE A 1 99 ? -4.600 1.324 2.480 1.00 79.06 99 ILE A O 1
ATOM 825 N N . ILE A 1 100 ? -4.824 2.601 4.312 1.00 78.56 100 ILE A N 1
ATOM 826 C CA . ILE A 1 100 ? -3.866 3.630 3.880 1.00 78.56 100 ILE A CA 1
ATOM 827 C C . ILE A 1 100 ? -2.500 2.987 3.624 1.00 78.56 100 ILE A C 1
ATOM 829 O O . ILE A 1 100 ? -1.900 3.228 2.579 1.00 78.56 100 ILE A O 1
ATOM 833 N N . THR A 1 101 ? -2.046 2.113 4.524 1.00 79.88 101 THR A N 1
ATOM 834 C CA . THR A 1 101 ? -0.793 1.363 4.362 1.00 79.88 101 THR A CA 1
ATOM 835 C C . THR A 1 101 ? -0.796 0.546 3.080 1.00 79.88 101 THR A C 1
ATOM 837 O O . THR A 1 101 ? 0.143 0.618 2.288 1.00 79.88 101 THR A O 1
ATOM 840 N N . LEU A 1 102 ? -1.875 -0.192 2.841 1.00 81.88 102 LEU A N 1
ATOM 841 C CA . LEU A 1 102 ? -1.990 -1.081 1.696 1.00 81.88 102 LEU A CA 1
ATOM 842 C C . LEU A 1 102 ? -2.096 -0.315 0.366 1.00 81.88 102 LEU A C 1
ATOM 844 O O . LEU A 1 102 ? -1.488 -0.724 -0.623 1.00 81.88 102 LEU A O 1
ATOM 848 N N . ILE A 1 103 ? -2.787 0.833 0.343 1.00 83.19 103 ILE A N 1
ATOM 849 C CA . ILE A 1 103 ? -2.814 1.765 -0.801 1.00 83.19 103 ILE A CA 1
ATOM 850 C C . ILE A 1 103 ? -1.412 2.267 -1.115 1.00 83.19 103 ILE A C 1
ATOM 852 O O . ILE A 1 103 ? -1.017 2.303 -2.282 1.00 83.19 103 ILE A O 1
ATOM 856 N N . VAL A 1 104 ? -0.674 2.683 -0.088 1.00 80.06 104 VAL A N 1
ATOM 857 C CA . VAL A 1 104 ? 0.644 3.270 -0.292 1.00 80.06 104 VAL A CA 1
ATOM 858 C C . VAL A 1 104 ? 1.640 2.221 -0.778 1.00 80.06 104 VAL A C 1
ATOM 860 O O . VAL A 1 104 ? 2.300 2.456 -1.785 1.00 80.06 104 VAL A O 1
ATOM 863 N N . ILE A 1 105 ? 1.691 1.043 -0.152 1.00 81.44 105 ILE A N 1
ATOM 864 C CA . ILE A 1 105 ? 2.554 -0.061 -0.603 1.00 81.44 105 ILE A CA 1
ATOM 865 C C . ILE A 1 105 ? 2.233 -0.445 -2.055 1.00 81.44 105 ILE A C 1
ATOM 867 O O . ILE A 1 105 ? 3.139 -0.581 -2.875 1.00 81.44 105 ILE A O 1
ATOM 871 N N . ARG A 1 106 ? 0.945 -0.546 -2.411 1.00 86.94 106 ARG A N 1
ATOM 872 C CA . ARG A 1 106 ? 0.504 -0.796 -3.793 1.00 86.94 106 ARG A CA 1
ATOM 873 C C . ARG A 1 106 ? 1.036 0.258 -4.768 1.00 86.94 106 ARG A C 1
ATOM 875 O O . ARG A 1 106 ? 1.463 -0.099 -5.864 1.00 86.94 106 ARG A O 1
ATOM 882 N N . ARG A 1 107 ? 0.957 1.542 -4.403 1.00 83.38 107 ARG A N 1
ATOM 883 C CA . ARG A 1 107 ? 1.434 2.647 -5.246 1.00 83.38 107 ARG A CA 1
ATOM 884 C C . ARG A 1 107 ? 2.951 2.574 -5.427 1.00 83.38 107 ARG A C 1
ATOM 886 O O . ARG A 1 107 ? 3.410 2.640 -6.557 1.00 83.38 107 ARG A O 1
ATOM 893 N N . ILE A 1 108 ? 3.690 2.299 -4.352 1.00 83.69 108 ILE A N 1
ATOM 894 C CA . ILE A 1 108 ? 5.149 2.140 -4.390 1.00 83.69 108 ILE A CA 1
ATOM 895 C C . ILE A 1 108 ? 5.570 1.057 -5.390 1.00 83.69 108 ILE A C 1
ATOM 897 O O . ILE A 1 108 ? 6.450 1.319 -6.195 1.00 83.69 108 ILE A O 1
ATOM 901 N N . PHE A 1 109 ? 4.939 -0.124 -5.402 1.00 84.00 109 PHE A N 1
ATOM 902 C CA . PHE A 1 109 ? 5.303 -1.181 -6.362 1.00 84.00 109 PHE A CA 1
ATOM 903 C C . PHE A 1 109 ? 5.008 -0.814 -7.820 1.00 84.00 109 PHE A C 1
ATOM 905 O O . PHE A 1 109 ? 5.780 -1.168 -8.706 1.00 84.00 109 PHE A O 1
ATOM 912 N N . LYS A 1 110 ? 3.909 -0.095 -8.072 1.00 81.50 110 LYS A N 1
ATOM 913 C CA . LYS A 1 110 ? 3.570 0.398 -9.413 1.00 81.50 110 LYS A CA 1
ATOM 914 C C . LYS A 1 110 ? 4.543 1.474 -9.896 1.00 81.50 110 LYS A C 1
ATOM 916 O O . LYS A 1 110 ? 4.827 1.550 -11.085 1.00 81.50 110 LYS A O 1
ATOM 921 N N . ASP A 1 111 ? 4.985 2.344 -9.001 1.00 82.81 111 ASP A N 1
ATOM 922 C CA . ASP A 1 111 ? 5.893 3.422 -9.376 1.00 82.81 111 ASP A CA 1
ATOM 923 C C . ASP A 1 111 ? 7.339 2.904 -9.467 1.00 82.81 111 ASP A C 1
ATOM 925 O O . ASP A 1 111 ? 8.094 3.345 -10.327 1.00 82.81 111 ASP A O 1
ATOM 929 N N . LEU A 1 112 ? 7.687 1.881 -8.673 1.00 84.50 112 LEU A N 1
ATOM 930 C CA . LEU A 1 112 ? 8.957 1.155 -8.745 1.00 84.50 112 LEU A CA 1
ATOM 931 C C . LEU A 1 112 ? 9.192 0.539 -10.130 1.00 84.50 112 LEU A C 1
ATOM 933 O O . LEU A 1 112 ? 10.298 0.637 -10.650 1.00 84.50 112 LEU A O 1
ATOM 937 N N . SER A 1 113 ? 8.161 -0.041 -10.753 1.00 81.50 113 SER A N 1
ATOM 938 C CA . SER A 1 113 ? 8.277 -0.635 -12.095 1.00 81.50 113 SER A CA 1
ATOM 939 C C . SER A 1 113 ? 8.491 0.380 -13.221 1.00 81.50 113 SER A C 1
ATOM 941 O O . SER A 1 113 ? 8.657 -0.006 -14.371 1.00 81.50 113 SER A O 1
ATOM 943 N N . LYS A 1 114 ? 8.412 1.680 -12.926 1.00 80.12 114 LYS A N 1
ATOM 944 C CA . LYS A 1 114 ? 8.612 2.766 -13.896 1.00 80.12 114 LYS A CA 1
ATOM 945 C C . LYS A 1 114 ? 9.935 3.500 -13.684 1.00 80.12 114 LYS A C 1
ATOM 947 O O . LYS A 1 114 ? 10.188 4.487 -14.370 1.00 80.12 114 LYS A O 1
ATOM 952 N N . LEU A 1 115 ? 10.742 3.077 -12.708 1.00 77.94 115 LEU A N 1
ATOM 953 C CA . LEU A 1 115 ? 11.996 3.753 -12.405 1.00 77.94 115 LEU A CA 1
ATOM 954 C C . LEU A 1 115 ? 12.996 3.575 -13.537 1.00 77.94 115 LEU A C 1
ATOM 956 O O . LEU A 1 115 ? 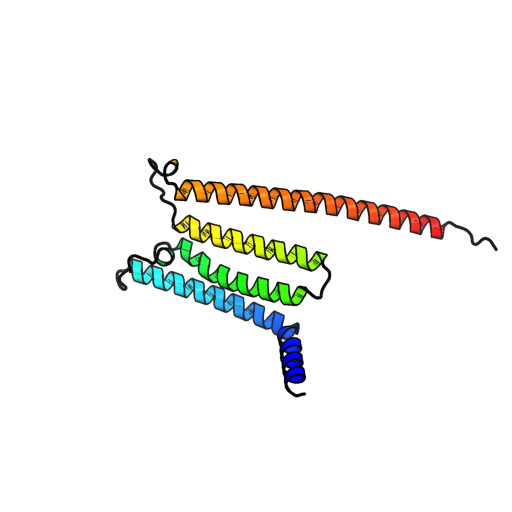13.287 2.463 -13.973 1.00 77.94 115 LEU A O 1
ATOM 960 N N . ASP A 1 116 ? 13.587 4.693 -13.937 1.00 73.12 116 ASP A N 1
ATOM 961 C CA . ASP A 1 116 ? 14.761 4.688 -14.792 1.00 73.12 116 ASP A CA 1
ATOM 962 C C . ASP A 1 116 ? 16.005 4.493 -13.915 1.00 73.12 116 ASP A C 1
ATOM 964 O O . ASP A 1 116 ? 16.362 5.367 -13.120 1.00 73.12 116 ASP A O 1
ATOM 968 N N . LEU A 1 117 ? 16.632 3.319 -14.018 1.00 71.19 117 LEU A N 1
ATOM 969 C CA . LEU A 1 117 ? 17.798 2.929 -13.218 1.00 71.19 117 LEU A CA 1
ATOM 970 C C . LEU A 1 117 ? 19.138 3.319 -13.868 1.00 71.19 117 LEU A C 1
ATOM 972 O O . LEU A 1 117 ? 20.194 2.881 -13.405 1.00 71.19 117 LEU A O 1
ATOM 976 N N . THR A 1 118 ? 19.134 4.121 -14.938 1.00 75.75 118 THR A N 1
ATOM 977 C CA . THR A 1 118 ? 20.377 4.585 -15.566 1.00 75.75 118 THR A CA 1
ATOM 978 C C . THR A 1 118 ? 21.164 5.513 -14.625 1.00 75.75 118 THR A C 1
ATOM 980 O O . THR A 1 118 ? 20.696 6.568 -14.195 1.00 75.75 118 THR A O 1
ATOM 983 N N . LEU A 1 119 ? 22.391 5.096 -14.278 1.00 66.12 119 LEU A N 1
ATOM 984 C CA . LEU A 1 119 ? 23.220 5.693 -13.214 1.00 66.12 119 LEU A CA 1
ATOM 985 C C . LEU A 1 119 ? 23.508 7.192 -13.399 1.00 66.12 119 LEU A C 1
ATOM 987 O O . LEU A 1 119 ? 23.612 7.913 -12.408 1.00 66.12 119 LEU A O 1
ATOM 991 N N . ASP A 1 120 ? 23.596 7.664 -14.643 1.00 69.75 120 ASP A N 1
ATOM 992 C CA . ASP A 1 120 ? 23.987 9.044 -14.953 1.00 69.75 120 ASP A CA 1
ATOM 993 C C . ASP A 1 120 ? 22.808 10.038 -14.919 1.00 69.75 120 ASP A C 1
ATOM 995 O O . ASP A 1 120 ? 23.022 11.241 -14.767 1.00 69.75 120 ASP A O 1
ATOM 999 N N . ALA A 1 121 ? 21.560 9.557 -15.023 1.00 65.81 121 ALA A N 1
ATOM 1000 C CA . ALA A 1 121 ? 20.354 10.391 -15.127 1.00 65.81 121 ALA A CA 1
ATOM 1001 C C . ALA A 1 121 ? 19.279 10.088 -14.068 1.00 65.81 121 ALA A C 1
ATOM 1003 O O . ALA A 1 121 ? 18.279 10.802 -13.991 1.00 65.81 121 ALA A O 1
ATOM 1004 N N . TRP A 1 122 ? 19.493 9.093 -13.203 1.00 74.00 122 TRP A N 1
ATOM 1005 C CA . TRP A 1 122 ? 18.528 8.670 -12.184 1.00 74.00 122 TRP A CA 1
ATOM 1006 C C . TRP A 1 122 ? 18.010 9.831 -11.306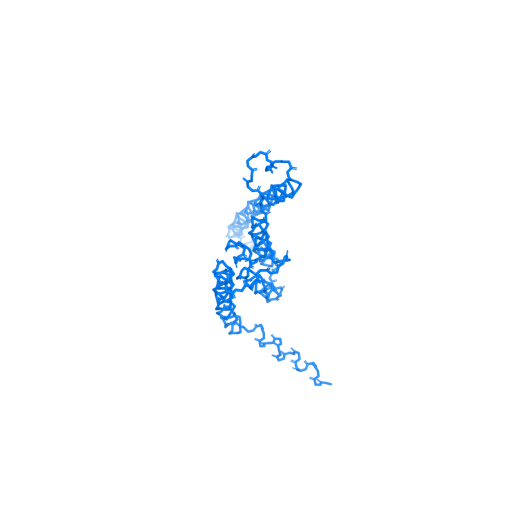 1.00 74.00 122 TRP A C 1
ATOM 1008 O O . TRP A 1 122 ? 16.808 9.905 -11.062 1.00 74.00 122 TRP A O 1
ATOM 1018 N N . LEU A 1 123 ? 18.885 10.754 -10.872 1.00 72.12 123 LEU A N 1
ATOM 1019 C CA . LEU A 1 123 ? 18.513 11.926 -10.053 1.00 72.12 123 LEU A CA 1
ATOM 1020 C C . LEU A 1 123 ? 17.993 13.121 -10.864 1.00 72.12 123 LEU A C 1
ATOM 1022 O O . LEU A 1 123 ? 17.431 14.043 -10.280 1.00 72.12 123 LEU A O 1
ATOM 1026 N N . LEU A 1 124 ? 18.218 13.133 -12.179 1.00 71.75 124 LEU A N 1
ATOM 1027 C CA . LEU A 1 124 ? 17.775 14.198 -13.085 1.00 71.75 124 LEU A CA 1
ATOM 1028 C C . LEU A 1 124 ? 16.402 13.897 -13.695 1.00 71.75 124 LEU A C 1
ATOM 1030 O O . LEU A 1 124 ? 15.802 14.766 -14.319 1.00 71.75 124 LEU A O 1
ATOM 1034 N N . ASN A 1 125 ? 15.916 12.667 -13.536 1.00 81.88 125 ASN A N 1
ATOM 1035 C CA . ASN A 1 125 ? 14.615 12.251 -14.018 1.00 81.88 125 ASN A CA 1
ATOM 1036 C C . ASN A 1 125 ? 13.504 12.794 -13.097 1.00 81.88 125 ASN A C 1
ATOM 1038 O O . ASN A 1 125 ? 13.417 12.429 -11.920 1.00 81.88 125 ASN A O 1
ATOM 1042 N N . ASP A 1 126 ? 12.622 13.626 -13.660 1.00 81.62 126 ASP A N 1
ATOM 1043 C CA . ASP A 1 126 ? 11.491 14.244 -12.956 1.00 81.62 126 ASP A CA 1
ATOM 1044 C C . ASP A 1 126 ? 10.568 13.214 -12.278 1.00 81.62 126 ASP A C 1
ATOM 1046 O O . ASP A 1 126 ? 10.039 13.469 -11.192 1.00 81.62 126 ASP A O 1
ATOM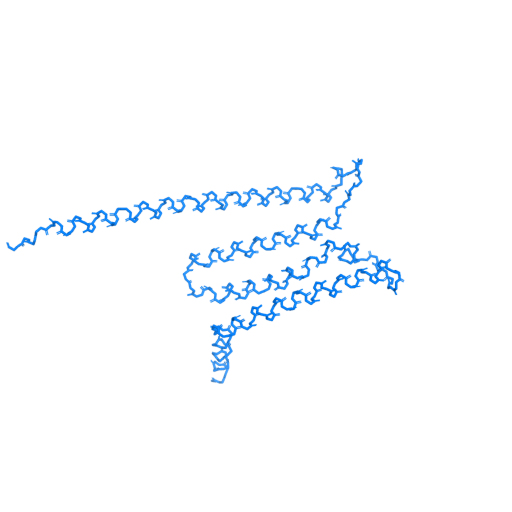 1050 N N . PHE A 1 127 ? 10.383 12.038 -12.890 1.00 83.38 127 PHE A N 1
ATOM 1051 C CA . PHE A 1 127 ? 9.579 10.951 -12.330 1.00 83.38 127 PHE A CA 1
ATOM 1052 C C . PHE A 1 127 ? 10.256 10.329 -11.106 1.00 83.38 127 PHE A C 1
ATOM 1054 O O . PHE A 1 127 ? 9.629 10.200 -10.053 1.00 83.38 127 PHE A O 1
ATOM 1061 N N . ASN A 1 128 ? 11.547 10.001 -11.208 1.00 85.56 128 ASN A N 1
ATOM 1062 C CA . ASN A 1 128 ? 12.302 9.421 -10.095 1.00 85.56 128 ASN A CA 1
ATOM 1063 C C . ASN A 1 128 ? 12.358 10.389 -8.899 1.00 85.56 128 ASN A C 1
ATOM 1065 O O . ASN A 1 128 ? 12.214 9.968 -7.749 1.00 85.56 128 ASN A O 1
ATOM 1069 N N . GLN A 1 129 ? 12.501 11.694 -9.154 1.00 83.81 129 GLN A N 1
ATOM 1070 C CA . GLN A 1 129 ? 12.489 12.714 -8.105 1.00 83.81 129 GLN A CA 1
ATOM 1071 C C . GLN A 1 129 ? 11.130 12.791 -7.387 1.00 83.81 129 GLN A C 1
ATOM 1073 O O . GLN A 1 129 ? 11.088 12.848 -6.153 1.00 83.81 129 GLN A O 1
ATOM 1078 N N . GLN A 1 130 ? 10.020 12.762 -8.133 1.00 84.88 130 GLN A N 1
ATOM 1079 C CA . GLN A 1 130 ? 8.670 12.731 -7.556 1.00 84.88 130 GLN A CA 1
ATOM 1080 C C . GLN A 1 130 ? 8.427 11.451 -6.752 1.00 84.88 130 GLN A C 1
ATOM 1082 O O . GLN A 1 130 ? 7.930 11.520 -5.630 1.00 84.88 130 GLN A O 1
ATOM 1087 N N . PHE A 1 131 ? 8.854 10.299 -7.270 1.00 84.56 131 PHE A N 1
ATOM 1088 C CA . PHE A 1 131 ? 8.749 9.020 -6.573 1.00 84.56 131 PHE A CA 1
ATOM 1089 C C . PHE A 1 131 ? 9.470 9.031 -5.216 1.00 84.56 131 PHE A C 1
ATOM 1091 O O . PHE A 1 131 ? 8.905 8.619 -4.199 1.00 84.56 131 PHE A O 1
ATOM 1098 N N . VAL A 1 132 ? 10.700 9.553 -5.167 1.00 86.94 132 VAL A N 1
ATOM 1099 C CA . VAL A 1 132 ? 11.458 9.677 -3.912 1.00 86.94 132 VAL A CA 1
ATOM 1100 C C . VAL A 1 132 ? 10.750 10.617 -2.931 1.00 86.94 132 VAL A C 1
ATOM 1102 O O . VAL A 1 132 ? 10.661 10.305 -1.740 1.00 86.94 132 VAL A O 1
ATOM 1105 N N . ALA A 1 133 ? 10.204 11.739 -3.410 1.00 86.94 133 ALA A N 1
ATOM 1106 C CA . ALA A 1 133 ? 9.439 12.665 -2.577 1.00 86.94 133 ALA A CA 1
ATOM 1107 C C . ALA A 1 133 ? 8.157 12.021 -2.012 1.00 86.94 133 ALA A C 1
ATOM 1109 O O . ALA A 1 133 ? 7.844 12.203 -0.830 1.00 86.94 133 ALA A O 1
ATOM 1110 N N . ASP A 1 134 ? 7.452 11.219 -2.808 1.00 84.31 134 ASP A N 1
ATOM 1111 C CA . ASP A 1 134 ? 6.256 10.481 -2.394 1.00 84.31 134 ASP A CA 1
ATOM 1112 C C . ASP A 1 134 ? 6.559 9.411 -1.335 1.00 84.31 134 ASP A C 1
ATOM 1114 O O . ASP A 1 134 ? 5.797 9.256 -0.367 1.00 84.31 134 ASP A O 1
ATOM 1118 N N . ILE A 1 135 ? 7.684 8.698 -1.467 1.00 88.00 135 ILE A N 1
ATOM 1119 C CA . ILE A 1 135 ? 8.163 7.752 -0.448 1.00 88.00 135 ILE A CA 1
ATOM 1120 C C . ILE A 1 135 ? 8.520 8.490 0.841 1.00 88.00 135 ILE A C 1
ATOM 1122 O O . ILE A 1 135 ? 8.059 8.101 1.917 1.00 88.00 135 ILE A O 1
ATOM 1126 N N . LEU A 1 136 ? 9.300 9.569 0.755 1.00 89.06 136 LEU A N 1
ATOM 1127 C CA . LEU A 1 136 ? 9.708 10.344 1.927 1.00 89.06 136 LEU A CA 1
ATOM 1128 C C . LEU A 1 136 ? 8.487 10.887 2.684 1.00 89.06 136 LEU A C 1
ATOM 1130 O O . LEU A 1 136 ? 8.396 10.761 3.907 1.00 89.06 136 LEU A O 1
ATOM 1134 N N . THR A 1 137 ? 7.521 11.437 1.947 1.00 86.38 137 THR A N 1
ATOM 1135 C CA . THR A 1 137 ? 6.278 11.998 2.494 1.00 86.38 137 THR A CA 1
ATOM 1136 C C . THR A 1 137 ? 5.437 10.920 3.172 1.00 86.38 137 THR A C 1
ATOM 1138 O O . THR A 1 137 ? 4.898 11.135 4.258 1.00 86.38 137 THR A O 1
ATOM 1141 N N . THR A 1 138 ? 5.373 9.727 2.578 1.00 83.56 138 THR A N 1
ATOM 1142 C CA . THR A 1 138 ? 4.728 8.555 3.178 1.00 83.56 138 THR A CA 1
ATOM 1143 C C . THR A 1 138 ? 5.387 8.160 4.496 1.00 83.56 138 THR A C 1
ATOM 1145 O O . THR A 1 138 ? 4.691 7.971 5.492 1.00 83.56 138 THR A O 1
ATOM 1148 N N . VAL A 1 139 ? 6.714 8.023 4.522 1.00 87.38 139 VAL A N 1
ATOM 1149 C CA . VAL A 1 139 ? 7.454 7.625 5.731 1.00 87.38 139 VAL A CA 1
ATOM 1150 C C . VAL A 1 139 ? 7.234 8.643 6.850 1.00 87.38 139 VAL A C 1
ATOM 1152 O O . VAL A 1 139 ? 6.960 8.259 7.988 1.00 87.38 139 VAL A O 1
ATOM 1155 N N . LEU A 1 140 ? 7.261 9.936 6.522 1.00 89.31 140 LEU A N 1
ATOM 1156 C CA . LEU A 1 140 ? 6.930 11.017 7.453 1.00 89.31 140 LEU A CA 1
ATOM 1157 C C . LEU A 1 140 ? 5.496 10.915 7.989 1.00 89.31 140 LEU A C 1
ATOM 1159 O O . LEU A 1 140 ? 5.277 11.050 9.193 1.00 89.31 140 LEU A O 1
ATOM 1163 N N . LEU A 1 141 ? 4.520 10.631 7.124 1.00 82.94 141 LEU A N 1
ATOM 1164 C CA . LEU A 1 141 ? 3.127 10.442 7.528 1.00 82.94 141 LEU A CA 1
ATOM 1165 C C . LEU A 1 141 ? 2.990 9.265 8.506 1.00 82.94 141 LEU A C 1
ATOM 1167 O O . LEU A 1 141 ? 2.375 9.409 9.563 1.00 82.94 141 LEU A O 1
ATOM 1171 N N . PHE A 1 142 ? 3.606 8.122 8.195 1.00 81.38 142 PHE A N 1
ATOM 1172 C CA . PHE A 1 142 ? 3.646 6.959 9.085 1.00 81.38 142 PHE A CA 1
ATOM 1173 C C . PHE A 1 142 ? 4.289 7.275 10.427 1.00 81.38 142 PHE A C 1
ATOM 1175 O O . PHE A 1 142 ? 3.772 6.872 11.471 1.00 81.38 142 PHE A O 1
ATOM 1182 N N . PHE A 1 143 ? 5.383 8.030 10.411 1.00 86.12 143 PHE A N 1
ATOM 1183 C CA . PHE A 1 143 ? 6.054 8.471 11.622 1.00 86.12 143 PHE A CA 1
ATOM 1184 C C . PHE A 1 143 ? 5.133 9.330 12.502 1.00 86.12 143 PHE A C 1
ATOM 1186 O O . PHE A 1 143 ? 5.050 9.103 13.711 1.00 86.12 143 PHE A O 1
ATOM 1193 N N . PHE A 1 144 ? 4.369 10.259 11.919 1.00 83.25 144 PHE A N 1
ATOM 1194 C CA . PHE A 1 144 ? 3.406 11.068 12.672 1.00 83.25 144 PHE A CA 1
ATOM 1195 C C . PHE A 1 144 ? 2.225 10.260 13.211 1.00 83.25 144 PHE A C 1
ATOM 1197 O O . PHE A 1 144 ? 1.805 10.475 14.351 1.00 83.25 144 PHE A O 1
ATOM 1204 N N . ILE A 1 145 ? 1.720 9.300 12.439 1.00 79.31 145 ILE A N 1
ATOM 1205 C CA . ILE A 1 145 ? 0.670 8.376 12.887 1.00 79.31 145 ILE A CA 1
ATOM 1206 C C . ILE A 1 145 ? 1.162 7.560 14.084 1.00 79.31 145 ILE A C 1
ATOM 1208 O O . ILE A 1 145 ? 0.473 7.457 15.102 1.00 79.31 145 ILE A O 1
ATOM 1212 N N . TRP A 1 146 ? 2.374 7.016 13.989 1.00 84.62 146 TRP A N 1
ATOM 1213 C CA . TRP A 1 146 ? 3.006 6.274 15.073 1.00 84.62 146 TRP A CA 1
ATOM 1214 C C . TRP A 1 146 ? 3.180 7.139 16.327 1.00 84.62 146 TRP A C 1
ATOM 1216 O O . TRP A 1 146 ? 2.797 6.720 17.422 1.00 84.62 146 TRP A O 1
ATOM 1226 N N . LEU A 1 147 ? 3.672 8.371 16.170 1.00 81.75 147 LEU A N 1
ATOM 1227 C CA . LEU A 1 147 ? 3.852 9.316 17.273 1.00 81.75 147 LEU A CA 1
ATOM 1228 C C . LEU A 1 147 ? 2.525 9.626 17.984 1.00 81.75 147 LEU A C 1
ATOM 1230 O O . LEU A 1 147 ? 2.465 9.643 19.215 1.00 81.75 147 LEU A O 1
ATOM 1234 N N . PHE A 1 148 ? 1.451 9.836 17.222 1.00 75.81 148 PHE A N 1
ATOM 1235 C CA . PHE A 1 148 ? 0.118 10.091 17.765 1.00 75.81 148 PHE A CA 1
ATOM 1236 C C . PHE A 1 148 ? -0.443 8.879 18.519 1.00 75.81 148 PHE A C 1
ATOM 1238 O O . PHE A 1 148 ? -0.996 9.019 19.615 1.00 75.81 148 PHE A O 1
ATOM 1245 N N . ASN A 1 149 ? -0.254 7.679 17.970 1.00 74.75 149 ASN A N 1
ATOM 1246 C CA . ASN A 1 149 ? -0.694 6.440 18.604 1.00 74.75 149 ASN A CA 1
ATOM 1247 C C . ASN A 1 149 ? 0.052 6.167 19.917 1.00 74.75 149 ASN A C 1
ATOM 1249 O O . ASN A 1 149 ? -0.571 5.722 20.882 1.00 74.75 149 ASN A O 1
ATOM 1253 N N . ARG A 1 150 ? 1.344 6.512 20.001 1.00 77.44 150 ARG A N 1
ATOM 1254 C CA . ARG A 1 150 ? 2.122 6.381 21.242 1.00 77.44 150 ARG A CA 1
ATOM 1255 C C . ARG A 1 150 ? 1.566 7.258 22.365 1.00 77.44 150 ARG A C 1
ATOM 1257 O O . ARG A 1 150 ? 1.321 6.766 23.462 1.00 77.44 150 ARG A O 1
ATOM 1264 N N . LYS A 1 151 ? 1.266 8.527 22.071 1.00 73.62 151 LYS A N 1
ATOM 1265 C CA . LYS A 1 151 ? 0.702 9.458 23.067 1.00 73.62 151 LYS A CA 1
ATOM 1266 C C . LYS A 1 151 ? -0.697 9.055 23.541 1.00 73.62 151 LYS A C 1
ATOM 1268 O O . LYS A 1 151 ? -1.051 9.266 24.701 1.00 73.62 151 LYS A O 1
ATOM 1273 N N . LYS A 1 152 ? -1.501 8.439 22.669 1.00 66.00 152 LYS A N 1
ATOM 1274 C CA . LYS A 1 152 ? -2.797 7.867 23.061 1.00 66.00 152 LYS A CA 1
ATOM 1275 C C . LYS A 1 152 ? -2.650 6.704 24.042 1.00 66.00 152 LYS A C 1
ATOM 1277 O O . LYS A 1 152 ? -3.422 6.646 24.992 1.00 66.00 152 LYS A O 1
ATOM 1282 N N . ALA A 1 153 ? -1.685 5.808 23.830 1.00 60.84 153 ALA A N 1
ATOM 1283 C CA . ALA A 1 153 ? -1.448 4.677 24.728 1.00 60.84 153 ALA A CA 1
ATOM 1284 C C . ALA A 1 153 ? -1.044 5.140 26.139 1.00 60.84 153 ALA A C 1
ATOM 1286 O O . ALA A 1 153 ? -1.579 4.637 27.124 1.00 60.84 153 ALA A O 1
ATOM 1287 N N . GLU A 1 154 ? -0.191 6.165 26.227 1.00 64.44 154 GLU A N 1
ATOM 1288 C CA . GLU A 1 154 ? 0.210 6.794 27.494 1.00 64.44 154 GLU A CA 1
ATOM 1289 C C . GLU A 1 154 ? -1.005 7.397 28.235 1.00 64.44 154 GLU A C 1
ATOM 1291 O O . GLU A 1 154 ? -1.185 7.169 29.427 1.00 64.44 154 GLU A O 1
ATOM 1296 N N . THR A 1 155 ? -1.914 8.066 27.515 1.00 61.44 155 THR A N 1
ATOM 1297 C CA . THR A 1 155 ? -3.120 8.690 28.105 1.00 61.44 155 THR A CA 1
ATOM 1298 C C . THR A 1 155 ? -4.160 7.665 28.589 1.00 61.44 155 THR A C 1
ATOM 1300 O O . THR A 1 155 ? -4.923 7.930 29.517 1.00 61.44 155 THR A O 1
ATOM 1303 N N . VAL A 1 156 ? -4.245 6.499 27.939 1.00 63.47 156 VAL A N 1
ATOM 1304 C CA . VAL A 1 156 ? -5.163 5.415 28.335 1.00 63.47 156 VAL A CA 1
ATOM 1305 C C . VAL A 1 156 ? -4.626 4.659 29.553 1.00 63.47 156 VAL A C 1
ATOM 1307 O O . VAL A 1 156 ? -5.412 4.321 30.434 1.00 63.47 156 VAL A O 1
ATOM 1310 N N . SER A 1 157 ? -3.307 4.449 29.628 1.00 64.12 157 SER A N 1
ATOM 1311 C CA . SER A 1 157 ? -2.648 3.835 30.789 1.00 64.12 157 SER A CA 1
ATOM 1312 C C . SER A 1 157 ? -2.852 4.668 32.059 1.00 64.12 157 SER A C 1
ATOM 1314 O O . SER A 1 157 ? -3.255 4.129 33.083 1.00 64.12 157 SER A O 1
ATOM 1316 N N . ASP A 1 158 ? -2.668 5.987 31.960 1.00 66.19 158 ASP A N 1
ATOM 1317 C CA . ASP A 1 158 ? -2.808 6.927 33.083 1.00 66.19 158 ASP A CA 1
ATOM 1318 C C . ASP A 1 158 ? -4.257 6.988 33.618 1.00 66.19 158 ASP A C 1
ATOM 1320 O O . ASP A 1 158 ? -4.509 6.996 34.821 1.00 66.19 158 ASP A O 1
ATOM 1324 N N . LYS A 1 159 ? -5.257 6.911 32.725 1.00 64.56 159 LYS A N 1
ATOM 1325 C CA . LYS A 1 159 ? -6.673 6.835 33.127 1.00 64.56 159 LYS A CA 1
ATOM 1326 C C . LYS A 1 159 ? -7.032 5.537 33.856 1.00 64.56 159 LYS A C 1
ATOM 1328 O O . LYS A 1 159 ? -7.810 5.593 34.806 1.00 64.56 159 LYS A O 1
ATOM 1333 N N . MET A 1 160 ? -6.486 4.394 33.433 1.00 67.69 160 MET A N 1
ATOM 1334 C CA . MET A 1 160 ? -6.733 3.107 34.099 1.00 67.69 160 MET A CA 1
ATOM 1335 C C . MET A 1 160 ? -6.100 3.052 35.496 1.00 67.69 160 MET A C 1
ATOM 1337 O O . MET A 1 160 ? -6.690 2.473 36.407 1.00 67.69 160 MET A O 1
ATOM 1341 N N . GLU A 1 161 ? -4.942 3.689 35.691 1.00 74.38 161 GLU A N 1
ATOM 1342 C CA . GLU A 1 161 ? -4.294 3.813 37.004 1.00 74.38 161 GLU A CA 1
ATOM 1343 C C . GLU A 1 161 ? -5.112 4.685 37.970 1.00 74.38 161 GLU A C 1
ATOM 1345 O O . GLU A 1 161 ? -5.337 4.300 39.120 1.00 74.38 161 GLU A O 1
ATOM 1350 N N . ILE A 1 162 ? -5.633 5.824 37.496 1.00 71.56 162 ILE A N 1
ATOM 1351 C CA . ILE A 1 162 ? -6.450 6.740 38.308 1.00 71.56 162 ILE A CA 1
ATOM 1352 C C . ILE A 1 162 ? -7.815 6.126 38.669 1.00 71.56 162 ILE A C 1
ATOM 1354 O O . ILE A 1 162 ? -8.261 6.265 39.811 1.00 71.56 162 ILE A O 1
ATOM 1358 N N . GLU A 1 163 ? -8.480 5.427 37.743 1.00 72.50 163 GLU A N 1
ATOM 1359 C CA . GLU A 1 163 ? -9.740 4.718 38.032 1.00 72.50 163 GLU A CA 1
ATOM 1360 C C . GLU A 1 163 ? -9.522 3.553 39.008 1.00 72.50 163 GLU A C 1
ATOM 1362 O O . GLU A 1 163 ? -10.263 3.429 39.987 1.00 72.50 163 GLU A O 1
ATOM 1367 N N . GLY A 1 164 ? -8.455 2.768 38.821 1.00 70.75 164 GLY A N 1
ATOM 1368 C CA . GLY A 1 164 ? -8.075 1.700 39.749 1.00 70.75 164 GLY A CA 1
ATOM 1369 C C . GLY A 1 164 ? -7.743 2.220 41.152 1.00 70.75 164 GLY A C 1
ATOM 1370 O O . GLY A 1 164 ? -8.122 1.608 42.152 1.00 70.75 164 GLY A O 1
ATOM 1371 N N . PHE A 1 165 ? -7.092 3.378 41.262 1.00 73.25 165 PHE A N 1
ATOM 1372 C CA . PHE A 1 165 ? -6.825 4.025 42.547 1.00 73.25 165 PHE A CA 1
ATOM 1373 C C . PHE A 1 165 ? -8.104 4.578 43.205 1.00 73.25 165 PHE A C 1
ATOM 1375 O O . PHE A 1 165 ? -8.307 4.416 44.410 1.00 73.25 165 PHE A O 1
ATOM 1382 N N . SER A 1 166 ? -9.006 5.179 42.422 1.00 74.38 166 SER A N 1
ATOM 1383 C CA . SER A 1 166 ? -10.289 5.709 42.906 1.00 74.38 166 SER A CA 1
ATOM 1384 C C . SER A 1 166 ? -11.213 4.619 43.455 1.00 74.38 166 SER A C 1
ATOM 1386 O O . SER A 1 166 ? -11.830 4.810 44.507 1.00 74.38 166 SER A O 1
ATOM 1388 N N . ASP A 1 167 ? -11.295 3.467 42.791 1.00 74.00 167 ASP A N 1
ATOM 1389 C CA . ASP A 1 167 ? -12.141 2.361 43.248 1.00 74.00 167 ASP A CA 1
ATOM 1390 C C . ASP A 1 167 ? -11.592 1.682 44.510 1.00 74.00 167 ASP A C 1
ATOM 1392 O O . ASP A 1 167 ? -12.369 1.340 45.405 1.00 74.00 167 ASP A O 1
ATOM 1396 N N . ASN A 1 168 ? -10.267 1.608 44.668 1.00 70.88 168 ASN A N 1
ATOM 1397 C CA . ASN A 1 168 ? -9.648 1.168 45.922 1.00 70.88 168 ASN A CA 1
ATOM 1398 C C . ASN A 1 168 ? -9.954 2.119 47.097 1.00 70.88 168 ASN A C 1
ATOM 1400 O O . ASN A 1 168 ? -10.175 1.667 48.221 1.00 70.88 168 ASN A O 1
ATOM 1404 N N . LEU A 1 169 ? -10.044 3.430 46.850 1.00 73.88 169 LEU A N 1
ATOM 1405 C CA . LEU A 1 169 ? -10.432 4.410 47.874 1.00 73.88 169 LEU A CA 1
ATOM 1406 C C . LEU A 1 169 ? -11.919 4.335 48.259 1.00 73.88 169 LEU A C 1
ATOM 1408 O O . LEU A 1 169 ? -12.267 4.652 49.397 1.00 73.88 169 LEU A O 1
ATOM 1412 N N . LYS A 1 170 ? -12.807 3.911 47.350 1.00 65.38 170 LYS A N 1
ATOM 1413 C CA . LYS A 1 170 ? -14.233 3.698 47.663 1.00 65.38 170 LYS A CA 1
ATOM 1414 C C . LYS A 1 170 ? -14.452 2.467 48.541 1.00 65.38 170 LYS A C 1
ATOM 1416 O O . LYS A 1 170 ? -15.304 2.515 49.420 1.00 65.38 170 LYS A O 1
ATOM 1421 N N . VAL A 1 171 ? -13.669 1.405 48.340 1.00 66.69 171 VAL A N 1
ATOM 1422 C CA . VAL A 1 171 ? -13.709 0.183 49.170 1.00 66.69 171 VAL A CA 1
ATOM 1423 C C . VAL A 1 171 ? -13.270 0.471 50.612 1.00 66.69 171 VAL A C 1
ATOM 1425 O O . VAL A 1 171 ? -13.757 -0.159 51.544 1.00 66.69 171 VAL A O 1
ATOM 1428 N N . PHE A 1 172 ? -12.390 1.458 50.809 1.00 64.50 172 PHE A N 1
ATOM 1429 C CA . PHE A 1 172 ? -11.876 1.846 52.125 1.00 64.50 172 PHE A CA 1
ATOM 1430 C C . PHE A 1 172 ? -12.710 2.912 52.851 1.00 64.50 172 PHE A C 1
ATOM 1432 O O . PHE A 1 172 ? -12.346 3.323 53.954 1.00 64.50 172 PHE A O 1
ATOM 1439 N N . ARG A 1 173 ? -13.813 3.391 52.258 1.00 61.44 173 ARG A N 1
ATOM 1440 C CA . ARG A 1 173 ? -14.685 4.387 52.892 1.00 61.44 173 ARG A CA 1
ATOM 1441 C C . ARG A 1 173 ? -15.723 3.649 53.753 1.00 61.44 173 ARG A C 1
ATOM 1443 O O . ARG A 1 173 ? -16.604 3.013 53.179 1.00 61.44 173 ARG A O 1
ATOM 1450 N N . PRO A 1 174 ? -15.642 3.689 55.097 1.00 62.06 174 PRO A N 1
ATOM 1451 C CA . PRO A 1 174 ? -16.668 3.076 55.936 1.00 62.06 174 PRO A CA 1
ATOM 1452 C C . PRO A 1 174 ? -18.014 3.757 55.670 1.00 62.06 174 PRO A C 1
ATOM 1454 O O . PRO A 1 174 ? -18.064 4.981 55.512 1.00 62.06 174 PRO A O 1
ATOM 1457 N N . SER A 1 175 ? -19.088 2.966 55.590 1.00 67.44 175 SER A N 1
ATOM 1458 C CA . SER A 1 175 ? -20.446 3.495 55.492 1.00 67.44 175 SER A CA 1
ATOM 1459 C C . SER A 1 175 ? -20.713 4.344 56.728 1.00 67.44 175 SER A C 1
ATOM 1461 O O . SER A 1 175 ? -20.668 3.859 57.857 1.00 67.44 175 SER A O 1
ATOM 1463 N N . SER A 1 176 ? -20.904 5.642 56.513 1.00 66.25 176 SER A N 1
ATOM 1464 C CA . SER A 1 176 ? -21.353 6.559 57.549 1.00 66.25 176 SER A CA 1
ATOM 1465 C C . SER A 1 176 ? -22.849 6.333 57.758 1.00 66.25 176 SER A C 1
ATOM 1467 O O . SER A 1 176 ? -23.657 7.016 57.123 1.00 66.25 176 SER A O 1
ATOM 1469 N N . ASP A 1 177 ? -23.171 5.335 58.577 1.00 58.75 177 ASP A N 1
ATOM 1470 C CA . ASP A 1 177 ? -24.474 5.182 59.229 1.00 58.75 177 ASP A CA 1
ATOM 1471 C C . ASP A 1 177 ? -24.475 5.927 60.574 1.00 58.75 177 ASP A C 1
ATOM 1473 O O . ASP A 1 177 ? -23.421 5.921 61.259 1.00 58.75 177 ASP A O 1
#